Protein AF-K1KN72-F1 (afdb_monomer_lite)

Sequence (99 aa):
MVGWILSGLLWLFLIVKFYKNREIFKQLSKKEWLKGGGGFLVAWAVAIFVIMGGSHFTDAIQIDWIANILEIVLILIGLGLAGYIMHKTLPEKLKEFYS

Structure (mmCIF, N/CA/C/O backbone):
data_AF-K1KN72-F1
#
_entry.id   AF-K1KN72-F1
#
loop_
_atom_site.group_PDB
_atom_site.id
_atom_site.type_symbol
_atom_site.label_atom_id
_atom_site.label_alt_id
_atom_site.label_comp_id
_atom_site.label_asym_id
_atom_site.label_entity_id
_atom_site.label_seq_id
_atom_site.pdbx_PDB_ins_code
_atom_site.Cartn_x
_atom_site.Cartn_y
_atom_site.Cartn_z
_atom_site.occupancy
_atom_site.B_iso_or_equiv
_atom_site.auth_seq_id
_atom_site.auth_comp_id
_atom_site.auth_asym_id
_atom_site.auth_atom_id
_atom_site.pdbx_PDB_model_num
ATOM 1 N N . MET A 1 1 ? 16.248 -18.237 -1.370 1.00 64.56 1 MET A N 1
ATOM 2 C CA . MET A 1 1 ? 16.261 -18.471 0.097 1.00 64.56 1 MET A CA 1
ATOM 3 C C . MET A 1 1 ? 16.194 -17.177 0.901 1.00 64.56 1 MET A C 1
ATOM 5 O O . MET A 1 1 ? 15.330 -17.090 1.758 1.00 64.56 1 MET A O 1
ATOM 9 N N . VAL A 1 2 ? 17.012 -16.158 0.603 1.00 78.12 2 VAL A N 1
ATOM 10 C CA . VAL A 1 2 ? 17.002 -14.869 1.333 1.00 78.12 2 VAL A CA 1
ATOM 11 C C . VAL A 1 2 ? 15.625 -14.188 1.333 1.00 78.12 2 VAL A C 1
ATOM 13 O O . VAL A 1 2 ? 15.160 -13.772 2.388 1.00 78.12 2 VAL A O 1
ATOM 16 N N . GLY A 1 3 ? 14.927 -14.163 0.189 1.00 77.44 3 GLY A N 1
ATOM 17 C CA . GLY A 1 3 ? 13.577 -13.588 0.097 1.00 77.44 3 GLY A CA 1
ATOM 18 C C . GLY A 1 3 ? 12.562 -14.245 1.041 1.00 77.44 3 GLY A C 1
ATOM 19 O O . GLY A 1 3 ? 11.848 -13.547 1.745 1.00 77.44 3 GLY A O 1
ATOM 20 N N . TRP A 1 4 ? 12.570 -15.578 1.145 1.00 81.19 4 TRP A N 1
ATOM 21 C CA . TRP A 1 4 ? 11.673 -16.325 2.037 1.00 81.19 4 TRP A CA 1
ATOM 22 C C . TRP A 1 4 ? 11.924 -16.026 3.518 1.00 81.19 4 TRP A C 1
ATOM 24 O O . TRP A 1 4 ? 10.976 -15.900 4.290 1.00 81.19 4 TRP A O 1
ATOM 34 N N . ILE A 1 5 ? 13.193 -15.872 3.908 1.00 82.81 5 ILE A N 1
ATOM 35 C CA . ILE A 1 5 ? 13.580 -15.513 5.280 1.00 82.81 5 ILE A CA 1
ATOM 36 C C . ILE A 1 5 ? 13.111 -14.088 5.603 1.00 82.81 5 ILE A C 1
ATOM 38 O O . ILE A 1 5 ? 12.510 -13.863 6.652 1.00 82.81 5 ILE A O 1
ATOM 42 N N . LEU A 1 6 ? 13.322 -13.141 4.682 1.00 81.69 6 LEU A N 1
ATOM 43 C CA . LEU A 1 6 ? 12.857 -11.759 4.831 1.00 81.69 6 LEU A CA 1
ATOM 44 C C . LEU A 1 6 ? 11.331 -11.679 4.935 1.00 81.69 6 LEU A C 1
ATOM 46 O O . LEU A 1 6 ? 10.809 -11.003 5.820 1.00 81.69 6 LEU A O 1
ATOM 50 N N . SER A 1 7 ? 10.612 -12.410 4.080 1.00 83.00 7 SER A N 1
ATOM 51 C CA . SER A 1 7 ? 9.155 -12.514 4.156 1.00 83.00 7 SER A CA 1
ATOM 52 C C . SER A 1 7 ? 8.707 -13.109 5.491 1.00 83.00 7 SER A C 1
ATOM 54 O O . SER A 1 7 ? 7.802 -12.564 6.113 1.00 83.00 7 SER A O 1
ATOM 56 N N . GLY A 1 8 ? 9.356 -14.171 5.978 1.00 86.38 8 GLY A N 1
ATOM 57 C CA . GLY A 1 8 ? 9.047 -14.775 7.278 1.00 86.38 8 GLY A CA 1
ATOM 58 C C . GLY A 1 8 ? 9.224 -13.805 8.453 1.00 86.38 8 GLY A C 1
ATOM 59 O O . GLY A 1 8 ? 8.356 -13.721 9.321 1.00 86.38 8 GLY A O 1
ATOM 60 N N . LEU A 1 9 ? 10.304 -13.017 8.453 1.00 85.69 9 LEU A N 1
ATOM 61 C CA . LEU A 1 9 ? 10.544 -11.976 9.459 1.00 85.69 9 LEU A CA 1
ATOM 62 C C . LEU A 1 9 ? 9.515 -10.841 9.380 1.00 85.69 9 LEU A C 1
ATOM 64 O O . LEU A 1 9 ? 9.020 -10.399 10.417 1.00 85.69 9 LEU A O 1
ATOM 68 N N . LEU A 1 10 ? 9.145 -10.404 8.172 1.00 82.69 10 LEU A N 1
ATOM 69 C CA . LEU A 1 10 ? 8.076 -9.422 7.961 1.00 82.69 10 LEU A CA 1
ATOM 70 C C . LEU A 1 10 ? 6.733 -9.930 8.496 1.00 82.69 10 LEU A C 1
ATOM 72 O O . LEU A 1 10 ? 6.031 -9.197 9.189 1.00 82.69 10 LEU A O 1
ATOM 76 N N . TRP A 1 11 ? 6.398 -11.193 8.234 1.00 82.12 11 TRP A N 1
ATOM 77 C CA . TRP A 1 11 ? 5.192 -11.830 8.761 1.00 82.12 11 TRP A CA 1
ATOM 78 C C . TRP A 1 11 ? 5.189 -11.880 10.288 1.00 82.12 11 TRP A C 1
ATOM 80 O O . TRP A 1 11 ? 4.210 -11.471 10.910 1.00 82.12 11 TRP A O 1
ATOM 90 N N . LEU A 1 12 ? 6.292 -12.316 10.902 1.00 87.06 12 LEU A N 1
ATOM 91 C CA . LEU A 1 12 ? 6.447 -12.311 12.358 1.00 87.06 12 LEU A CA 1
ATOM 92 C C . LEU A 1 12 ? 6.290 -10.902 12.941 1.00 87.06 12 LEU A C 1
ATOM 94 O O . LEU A 1 12 ? 5.548 -10.720 13.905 1.00 87.06 12 LEU A O 1
ATOM 98 N N . PHE A 1 13 ? 6.927 -9.899 12.335 1.00 85.00 13 PHE A N 1
ATOM 99 C CA . PHE A 1 13 ? 6.796 -8.504 12.749 1.00 85.00 13 PHE A CA 1
ATOM 100 C C . PHE A 1 13 ? 5.343 -8.019 12.678 1.00 85.00 13 PHE A C 1
ATOM 102 O O . PHE A 1 13 ? 4.846 -7.424 13.637 1.00 85.00 13 PHE A O 1
ATOM 109 N N . LEU A 1 14 ? 4.636 -8.312 11.583 1.00 82.75 14 LEU A N 1
ATOM 110 C CA . LEU A 1 14 ? 3.227 -7.953 11.416 1.00 82.75 14 LEU A CA 1
ATOM 111 C C . LEU A 1 14 ? 2.339 -8.624 12.468 1.00 82.75 14 LEU A C 1
ATOM 113 O O . LEU A 1 14 ? 1.503 -7.950 13.070 1.00 82.75 14 LEU A O 1
ATOM 117 N N . ILE A 1 15 ? 2.550 -9.914 12.743 1.00 85.00 15 ILE A N 1
ATOM 118 C CA . ILE A 1 15 ? 1.802 -10.661 13.764 1.00 85.00 15 ILE A CA 1
ATOM 119 C C . ILE A 1 15 ? 2.041 -10.062 15.152 1.00 85.00 15 ILE A C 1
ATOM 121 O O . ILE A 1 15 ? 1.083 -9.791 15.877 1.00 85.00 15 ILE A O 1
ATOM 125 N N . VAL A 1 16 ? 3.298 -9.808 15.525 1.00 86.62 16 VAL A N 1
ATOM 126 C CA . VAL A 1 16 ? 3.640 -9.213 16.826 1.00 86.62 16 VAL A CA 1
ATOM 127 C C . VAL A 1 16 ? 3.052 -7.806 16.950 1.00 86.62 16 VAL A C 1
ATOM 129 O O . VAL A 1 16 ? 2.442 -7.482 17.974 1.00 86.62 16 VAL A O 1
ATOM 132 N N . LYS A 1 17 ? 3.169 -6.978 15.903 1.00 82.06 17 LYS A N 1
ATOM 133 C CA . LYS A 1 17 ? 2.600 -5.624 15.873 1.00 82.06 17 LYS A CA 1
ATOM 134 C C . LYS A 1 17 ? 1.077 -5.671 16.020 1.00 82.06 17 LYS A C 1
ATOM 136 O O . LYS A 1 17 ? 0.526 -4.913 16.820 1.00 82.06 17 LYS A O 1
ATOM 141 N N . PHE A 1 18 ? 0.401 -6.581 15.321 1.00 81.62 18 PHE A N 1
ATOM 142 C CA . PHE A 1 18 ? -1.041 -6.786 15.448 1.00 81.62 18 PHE A CA 1
ATOM 143 C C . PHE A 1 18 ? -1.427 -7.242 16.861 1.00 81.62 18 PHE A C 1
ATOM 145 O O . PHE A 1 18 ? -2.298 -6.645 17.490 1.00 81.62 18 PHE A O 1
ATOM 152 N N . TYR A 1 19 ? -0.730 -8.240 17.411 1.00 84.50 19 TYR A N 1
ATOM 153 C CA . TYR A 1 19 ? -1.013 -8.780 18.741 1.00 84.50 19 TYR A CA 1
ATOM 154 C C . TYR A 1 19 ? -0.851 -7.739 19.854 1.00 84.50 19 TYR A C 1
ATOM 156 O O . TYR A 1 19 ? -1.652 -7.718 20.793 1.00 84.50 19 TYR A O 1
ATOM 164 N N . LYS A 1 20 ? 0.149 -6.855 19.740 1.00 82.31 20 LYS A N 1
ATOM 165 C CA . LYS A 1 20 ? 0.385 -5.752 20.684 1.00 82.31 20 LYS A CA 1
ATOM 166 C C . LYS A 1 20 ? -0.744 -4.717 20.668 1.00 82.31 20 LYS A C 1
ATOM 168 O O . LYS A 1 20 ? -1.060 -4.149 21.705 1.00 82.31 20 LYS A O 1
ATOM 173 N N . ASN A 1 21 ? -1.383 -4.513 19.517 1.00 80.12 21 ASN A N 1
ATOM 174 C CA . ASN A 1 21 ? -2.418 -3.495 19.321 1.00 80.12 21 ASN A CA 1
ATOM 175 C C . ASN A 1 21 ? -3.839 -4.073 19.235 1.00 80.12 21 ASN A C 1
ATOM 177 O O . ASN A 1 21 ? -4.788 -3.355 18.930 1.00 80.12 21 ASN A O 1
ATOM 181 N N . ARG A 1 22 ? -4.014 -5.366 19.534 1.00 80.81 22 ARG A N 1
ATOM 182 C CA . ARG A 1 22 ? -5.295 -6.086 19.435 1.00 80.81 22 ARG A CA 1
ATOM 183 C C . ARG A 1 22 ? -6.446 -5.422 20.195 1.00 80.81 22 ARG A C 1
ATOM 185 O O . ARG A 1 22 ? -7.593 -5.544 19.784 1.00 80.81 22 ARG A O 1
ATOM 192 N N . GLU A 1 23 ? -6.155 -4.737 21.301 1.00 82.25 23 GLU A N 1
ATOM 193 C CA . GLU A 1 23 ? -7.179 -4.080 22.119 1.00 82.25 23 GLU A CA 1
ATOM 194 C C . GLU A 1 23 ? -7.825 -2.910 21.361 1.00 82.25 23 GLU A C 1
ATOM 196 O O . GLU A 1 23 ? -9.036 -2.729 21.448 1.00 82.25 23 GLU A O 1
ATOM 201 N N . ILE A 1 24 ? -7.067 -2.210 20.506 1.00 77.94 24 ILE A N 1
ATOM 202 C CA . ILE A 1 24 ? -7.596 -1.177 19.602 1.00 77.94 24 ILE A CA 1
ATOM 203 C C . ILE A 1 24 ? -8.597 -1.805 18.624 1.00 77.94 24 ILE A C 1
ATOM 205 O O . ILE A 1 24 ? -9.694 -1.284 18.438 1.00 77.94 24 ILE A O 1
ATOM 209 N N . PHE A 1 25 ? -8.265 -2.970 18.056 1.00 76.19 25 PHE A N 1
ATOM 210 C CA . PHE A 1 25 ? -9.146 -3.686 17.127 1.00 76.19 25 PHE A CA 1
ATOM 211 C C . PHE A 1 25 ? -10.417 -4.234 17.789 1.00 76.19 25 PHE A C 1
ATOM 213 O O . PHE A 1 25 ? -11.459 -4.303 17.136 1.00 76.19 25 PHE A O 1
ATOM 220 N N . LYS A 1 26 ? -10.356 -4.601 19.077 1.00 80.62 26 LYS A N 1
ATOM 221 C CA . LYS A 1 26 ? -11.528 -5.024 19.865 1.00 80.62 26 LYS A CA 1
ATOM 222 C C . LYS A 1 26 ? -12.465 -3.862 20.209 1.00 80.62 26 LYS A C 1
ATOM 224 O O . LYS A 1 26 ? -13.654 -4.084 20.398 1.00 80.62 26 LYS A O 1
ATOM 229 N N . GLN A 1 27 ? -11.944 -2.637 20.279 1.00 84.06 27 GLN A N 1
ATOM 230 C CA . GLN A 1 27 ? -12.710 -1.421 20.577 1.00 84.06 27 GLN A CA 1
ATOM 231 C C . GLN A 1 27 ? -13.376 -0.787 19.343 1.00 84.06 27 GLN A C 1
ATOM 233 O O . GLN A 1 27 ? -14.009 0.269 19.458 1.00 84.06 27 GLN A O 1
ATOM 238 N N . LEU A 1 28 ? -13.220 -1.390 18.160 1.00 81.00 28 LEU A N 1
ATOM 239 C CA . LEU A 1 28 ? -13.863 -0.934 16.931 1.00 81.00 28 LEU A CA 1
ATOM 240 C C . LEU A 1 28 ? -15.311 -1.414 16.875 1.00 81.00 28 LEU A C 1
ATOM 242 O O . LEU A 1 28 ? -15.613 -2.598 17.017 1.00 81.00 28 LEU A O 1
ATOM 246 N N . SER A 1 29 ? -16.215 -0.490 16.580 1.00 85.50 29 SER A N 1
ATOM 247 C CA . SER A 1 29 ? -17.594 -0.816 16.237 1.00 85.50 29 SER A CA 1
ATOM 248 C C . SER A 1 29 ? -17.672 -1.574 14.906 1.00 85.50 29 SER A C 1
ATOM 250 O O . SER A 1 29 ? -16.801 -1.459 14.040 1.00 85.50 29 SER A O 1
ATOM 252 N N . LYS A 1 30 ? -18.782 -2.290 14.674 1.00 85.06 30 LYS A N 1
ATOM 253 C CA . LYS A 1 30 ? -19.048 -2.981 13.396 1.00 85.06 30 LYS A CA 1
ATOM 254 C C . LYS A 1 30 ? -18.930 -2.043 12.181 1.00 85.06 30 LYS A C 1
ATOM 256 O O . LYS A 1 30 ? -18.456 -2.458 11.127 1.00 85.06 30 LYS A O 1
ATOM 261 N N . LYS A 1 31 ? -19.328 -0.771 12.333 1.00 85.38 31 LYS A N 1
ATOM 262 C CA . LYS A 1 31 ? -19.213 0.257 11.284 1.00 85.38 31 LYS A CA 1
ATOM 263 C C . LYS A 1 31 ? -17.758 0.640 11.009 1.00 85.38 31 LYS A C 1
ATOM 265 O O . LYS A 1 31 ? -17.379 0.754 9.849 1.00 85.38 31 LYS A O 1
ATOM 270 N N . GLU A 1 32 ? -16.941 0.812 12.045 1.00 84.75 32 GLU A N 1
ATOM 271 C CA . GLU A 1 32 ? -15.513 1.125 11.896 1.00 84.75 32 GLU A CA 1
ATOM 272 C C . GLU A 1 32 ? -14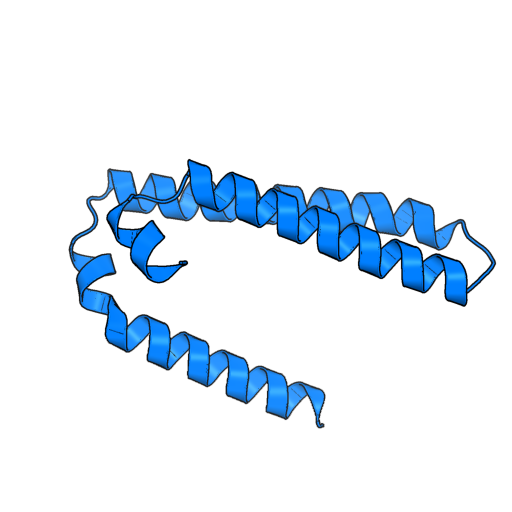.734 -0.046 11.293 1.00 84.75 32 GLU A C 1
ATOM 274 O O . GLU A 1 32 ? -13.873 0.171 10.444 1.00 84.75 32 GLU A O 1
ATOM 279 N N . TRP A 1 33 ? -15.094 -1.279 11.657 1.00 84.31 33 TRP A N 1
ATOM 280 C CA . TRP A 1 33 ? -14.548 -2.492 11.046 1.00 84.31 33 TRP A CA 1
ATOM 281 C C . TRP A 1 33 ? -14.853 -2.568 9.549 1.00 84.31 33 TRP A C 1
ATOM 283 O O . TRP A 1 33 ? -13.952 -2.800 8.747 1.00 84.31 33 TRP A O 1
ATOM 293 N N . LEU A 1 34 ? -16.105 -2.310 9.156 1.00 85.25 34 LEU A N 1
ATOM 294 C CA . LEU A 1 34 ? -16.503 -2.262 7.747 1.00 85.25 34 LEU A CA 1
ATOM 295 C C . LEU A 1 34 ? -15.816 -1.122 6.990 1.00 85.25 34 LEU A C 1
ATOM 297 O O . LEU A 1 34 ? -15.410 -1.311 5.848 1.00 85.25 34 LEU A O 1
ATOM 301 N N . LYS A 1 35 ? -15.649 0.047 7.616 1.00 84.44 35 LYS A N 1
ATOM 302 C CA . LYS A 1 35 ? -14.978 1.198 6.998 1.00 84.44 35 LYS A CA 1
ATOM 303 C C . LYS A 1 35 ? -13.479 0.944 6.804 1.00 84.44 35 LYS A C 1
ATOM 305 O O . LYS A 1 35 ? -12.950 1.229 5.734 1.00 84.44 35 LYS A O 1
ATOM 310 N N . GLY A 1 36 ? -12.817 0.369 7.809 1.00 83.69 36 GLY A N 1
ATOM 311 C CA . GLY A 1 36 ? -11.409 -0.020 7.738 1.00 83.69 36 GLY A CA 1
ATOM 312 C C . GLY A 1 36 ? -11.171 -1.139 6.725 1.00 83.69 36 GLY A C 1
ATOM 313 O O . GLY A 1 36 ? -10.341 -0.985 5.835 1.00 83.69 36 GLY A O 1
ATOM 314 N N . GLY A 1 37 ? -11.940 -2.229 6.808 1.00 83.94 37 GLY A N 1
ATOM 315 C CA . GLY A 1 37 ? -11.836 -3.360 5.884 1.00 83.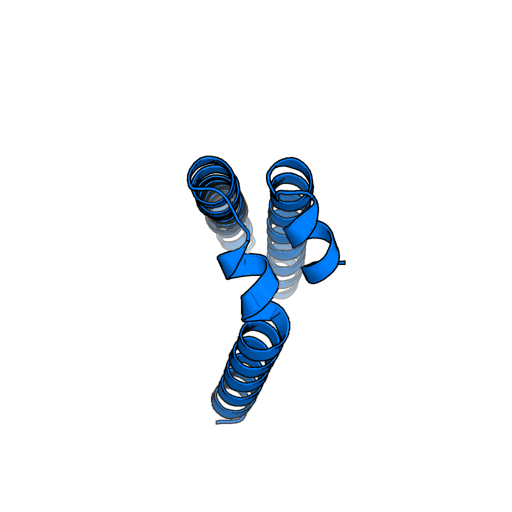94 37 GLY A CA 1
ATOM 316 C C . GLY A 1 37 ? -12.208 -2.993 4.446 1.00 83.94 37 GLY A C 1
ATOM 317 O O . GLY A 1 37 ? -11.472 -3.312 3.519 1.00 83.94 37 GLY A O 1
ATOM 318 N N . GLY A 1 38 ? -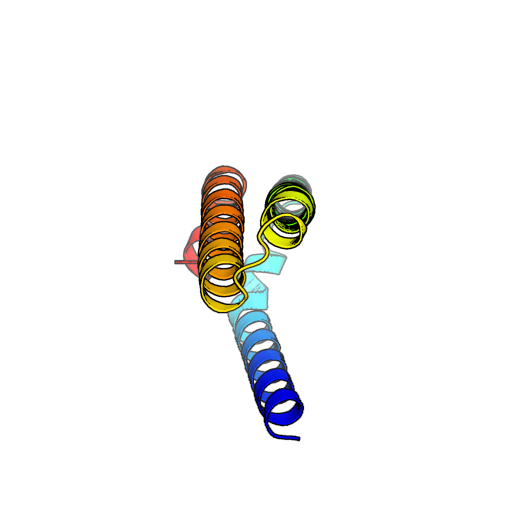13.306 -2.261 4.247 1.00 85.50 38 GLY A N 1
ATOM 319 C CA . GLY A 1 38 ? -13.716 -1.779 2.927 1.00 85.50 38 GLY A CA 1
ATOM 320 C C . GLY A 1 38 ? -12.708 -0.798 2.331 1.00 85.50 38 GLY A C 1
ATOM 321 O O . GLY A 1 38 ? -12.339 -0.929 1.169 1.00 85.50 38 GLY A O 1
ATOM 322 N N . GLY A 1 39 ? -12.196 0.134 3.139 1.00 86.44 39 GLY A N 1
ATOM 323 C CA . GLY A 1 39 ? -11.133 1.048 2.730 1.00 86.44 39 GLY A CA 1
ATOM 324 C C . GLY A 1 39 ? -9.850 0.328 2.323 1.00 86.44 39 GLY A C 1
ATOM 325 O O . GLY A 1 39 ? -9.267 0.659 1.296 1.00 86.44 39 GLY A O 1
ATOM 326 N N . PHE A 1 40 ? -9.466 -0.708 3.071 1.00 86.81 40 PHE A N 1
ATOM 327 C CA . PHE A 1 40 ? -8.330 -1.566 2.743 1.00 86.81 40 PHE A CA 1
ATO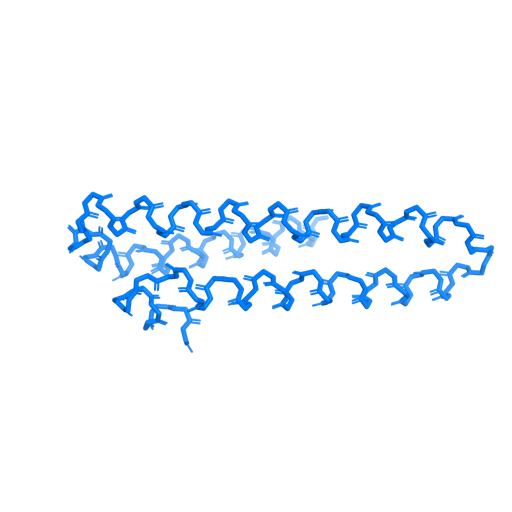M 328 C C . PHE A 1 40 ? -8.509 -2.288 1.409 1.00 86.81 40 PHE A C 1
ATOM 330 O O . PHE A 1 40 ? -7.602 -2.260 0.581 1.00 86.81 40 PHE A O 1
ATOM 337 N N . LEU A 1 41 ? -9.682 -2.879 1.168 1.00 89.62 41 LEU A N 1
ATOM 338 C CA . LEU A 1 41 ? -9.976 -3.549 -0.100 1.00 89.62 41 LEU A CA 1
ATOM 339 C C . LEU A 1 41 ? -9.945 -2.572 -1.280 1.00 89.62 41 LEU A C 1
ATOM 341 O O . LEU A 1 41 ? -9.365 -2.888 -2.314 1.00 89.62 41 LEU A O 1
ATOM 345 N N . VAL A 1 42 ? -10.516 -1.374 -1.120 1.00 90.38 42 VAL A N 1
ATOM 346 C CA . VAL A 1 42 ? -10.496 -0.333 -2.160 1.00 90.38 42 VAL A CA 1
ATOM 347 C C . VAL A 1 42 ? -9.071 0.161 -2.418 1.00 90.38 42 VAL A C 1
ATOM 349 O O . VAL A 1 42 ? -8.669 0.276 -3.572 1.00 90.38 42 VAL A O 1
ATOM 352 N N . ALA A 1 43 ? -8.287 0.408 -1.367 1.00 89.62 43 ALA A N 1
ATOM 353 C CA . ALA A 1 43 ? -6.892 0.823 -1.484 1.00 89.62 43 ALA A CA 1
ATOM 354 C C . ALA A 1 43 ? -6.053 -0.215 -2.244 1.00 89.62 43 ALA A C 1
ATOM 356 O O . ALA A 1 43 ? -5.312 0.139 -3.160 1.00 89.62 43 ALA A O 1
ATOM 357 N N . TRP A 1 44 ? -6.218 -1.497 -1.909 1.00 89.69 44 TRP A N 1
ATOM 358 C CA . TRP A 1 44 ? -5.547 -2.596 -2.600 1.00 89.69 44 TRP A CA 1
ATOM 359 C C . TRP A 1 44 ? -5.997 -2.751 -4.046 1.00 89.69 44 TRP A C 1
ATOM 361 O O . TRP A 1 44 ? -5.153 -2.925 -4.921 1.00 89.69 44 TRP A O 1
ATOM 371 N N . ALA A 1 45 ? -7.300 -2.649 -4.315 1.00 91.50 45 ALA A N 1
ATOM 372 C CA . ALA A 1 45 ? -7.818 -2.707 -5.675 1.00 91.50 45 ALA A CA 1
ATOM 373 C C . ALA A 1 45 ? -7.198 -1.604 -6.542 1.00 91.50 45 ALA A C 1
ATOM 375 O O . ALA A 1 45 ? -6.696 -1.892 -7.624 1.00 91.50 45 ALA A O 1
ATOM 376 N N . VAL A 1 46 ? -7.157 -0.361 -6.048 1.00 91.31 46 VAL A N 1
ATOM 377 C CA . VAL A 1 46 ? -6.553 0.770 -6.770 1.00 91.31 46 VAL A CA 1
ATOM 378 C C . VAL A 1 46 ? -5.063 0.543 -7.021 1.00 91.31 46 VAL A C 1
ATOM 380 O O . VAL A 1 46 ? -4.615 0.731 -8.149 1.00 91.31 46 VAL A O 1
ATOM 383 N N . ALA A 1 47 ? -4.300 0.090 -6.022 1.00 89.25 47 ALA A N 1
ATOM 384 C CA . ALA A 1 47 ? -2.882 -0.219 -6.214 1.00 89.25 47 ALA A CA 1
ATOM 385 C C . ALA A 1 47 ? -2.668 -1.304 -7.278 1.00 89.25 47 ALA A C 1
ATOM 387 O O . ALA A 1 47 ? -1.839 -1.133 -8.168 1.00 89.25 47 ALA A O 1
ATOM 388 N N . ILE A 1 48 ? -3.449 -2.385 -7.228 1.00 89.50 48 ILE A N 1
ATOM 389 C CA . ILE A 1 48 ? -3.391 -3.477 -8.206 1.00 89.50 48 ILE A CA 1
ATOM 390 C C . ILE A 1 48 ? -3.732 -2.974 -9.614 1.00 89.50 48 ILE A C 1
ATOM 392 O O . ILE A 1 48 ? -3.024 -3.310 -10.559 1.00 89.50 48 ILE A O 1
ATOM 396 N N . PHE A 1 49 ? -4.769 -2.144 -9.769 1.00 90.69 49 PHE A N 1
ATOM 397 C CA . PHE A 1 49 ? -5.132 -1.566 -11.066 1.00 90.69 49 PHE A CA 1
ATOM 398 C C . PHE A 1 49 ? -4.016 -0.701 -11.653 1.00 90.69 49 PHE A C 1
ATOM 400 O O . PHE A 1 49 ? -3.737 -0.797 -12.844 1.00 90.69 49 PHE A O 1
ATOM 407 N N . VAL A 1 50 ? -3.364 0.119 -10.827 1.00 90.06 50 VAL A N 1
ATOM 408 C CA . VAL A 1 50 ? -2.243 0.967 -11.256 1.00 90.06 50 VAL A CA 1
ATOM 409 C C . VAL A 1 50 ? -1.042 0.119 -11.666 1.00 90.06 50 VAL A C 1
ATOM 411 O O . VAL A 1 50 ? -0.435 0.389 -12.697 1.00 90.06 50 VAL A O 1
ATOM 414 N N . ILE A 1 51 ? -0.722 -0.923 -10.895 1.00 87.88 51 ILE A N 1
ATOM 415 C CA . ILE A 1 51 ? 0.432 -1.790 -11.157 1.00 87.88 51 ILE A CA 1
ATOM 416 C C . ILE A 1 51 ? 0.197 -2.662 -12.396 1.00 87.88 51 ILE A C 1
ATOM 418 O O . ILE A 1 51 ? 1.047 -2.677 -13.276 1.00 87.88 51 ILE A O 1
ATOM 422 N N . MET A 1 52 ? -0.955 -3.333 -12.518 1.00 87.31 52 MET A N 1
ATOM 423 C CA . MET A 1 52 ? -1.265 -4.158 -13.699 1.00 87.31 52 MET A CA 1
ATOM 424 C C . MET A 1 52 ? -1.507 -3.314 -14.956 1.00 87.31 52 MET A C 1
ATOM 426 O O . MET A 1 52 ? -1.098 -3.686 -16.049 1.00 87.31 52 MET A O 1
ATOM 430 N N . GLY A 1 53 ? -2.171 -2.162 -14.827 1.00 85.25 53 GLY A N 1
ATOM 431 C CA . GLY A 1 53 ? -2.333 -1.240 -15.954 1.00 85.25 53 GLY A CA 1
ATOM 432 C C . GLY A 1 53 ? -0.990 -0.666 -16.406 1.00 85.25 53 GLY A C 1
ATOM 433 O O . GLY A 1 53 ? -0.736 -0.521 -17.599 1.00 85.25 53 GLY A O 1
ATOM 434 N N . GLY A 1 54 ? -0.116 -0.386 -15.441 1.00 82.44 54 GLY A N 1
ATOM 435 C CA . GLY A 1 54 ? 1.243 0.071 -15.669 1.00 82.44 54 GLY A CA 1
ATOM 436 C C . GLY A 1 54 ? 2.151 -0.989 -16.296 1.00 82.44 54 GLY A C 1
ATOM 437 O O . GLY A 1 54 ? 2.930 -0.641 -17.178 1.00 82.44 54 GLY A O 1
ATOM 438 N N . SER A 1 55 ? 2.009 -2.267 -15.923 1.00 80.31 55 SER A N 1
ATOM 439 C CA . SER A 1 55 ? 2.834 -3.349 -16.477 1.00 80.31 55 SER A CA 1
ATOM 440 C C . SER A 1 55 ? 2.617 -3.533 -17.980 1.00 80.31 55 SER A C 1
ATOM 442 O O . SER A 1 55 ? 3.567 -3.686 -18.732 1.00 80.31 55 SER A O 1
ATOM 444 N N . HIS A 1 56 ? 1.380 -3.375 -18.465 1.00 83.31 56 HIS A N 1
ATOM 445 C CA . HIS A 1 56 ? 1.108 -3.375 -19.908 1.00 83.31 56 HIS A CA 1
ATOM 446 C C . HIS A 1 56 ? 1.844 -2.262 -20.673 1.00 83.31 56 HIS A C 1
ATOM 448 O O . HIS A 1 56 ? 2.134 -2.414 -21.859 1.00 83.31 56 HIS A O 1
ATOM 454 N N . PHE A 1 57 ? 2.132 -1.137 -20.011 1.00 81.00 57 PHE A N 1
ATOM 455 C CA . PHE A 1 57 ? 2.922 -0.048 -20.581 1.00 81.00 57 PHE A CA 1
ATOM 456 C C . PHE A 1 57 ? 4.423 -0.341 -20.535 1.00 81.00 57 PHE A C 1
ATOM 458 O O . PHE A 1 57 ? 5.131 0.015 -21.476 1.00 81.00 57 PHE A O 1
ATOM 465 N N . THR A 1 58 ? 4.914 -0.970 -19.464 1.00 81.50 58 THR A N 1
ATOM 466 C CA . THR A 1 58 ? 6.338 -1.307 -19.317 1.00 81.50 58 THR A CA 1
ATOM 467 C C . THR A 1 58 ? 6.748 -2.454 -20.224 1.00 81.50 58 THR A C 1
ATOM 469 O O . THR A 1 58 ? 7.820 -2.377 -20.815 1.00 81.50 58 THR A O 1
ATOM 472 N N . ASP A 1 59 ? 5.860 -3.420 -20.457 1.00 82.75 59 ASP A N 1
ATOM 473 C CA . ASP A 1 59 ? 6.060 -4.526 -21.401 1.00 82.75 59 ASP A CA 1
ATOM 474 C C . ASP A 1 59 ? 6.263 -4.046 -22.852 1.00 82.75 59 ASP A C 1
ATOM 476 O O . ASP A 1 59 ? 6.911 -4.713 -23.659 1.00 82.75 59 ASP A O 1
ATOM 480 N N . ALA A 1 60 ? 5.722 -2.876 -23.208 1.00 85.06 60 ALA A N 1
ATOM 481 C CA . ALA A 1 60 ? 5.897 -2.282 -24.533 1.00 85.06 60 ALA A CA 1
ATOM 482 C C . ALA A 1 60 ? 7.269 -1.599 -24.717 1.00 85.06 60 ALA A C 1
ATOM 484 O O . ALA A 1 60 ? 7.636 -1.234 -25.838 1.00 85.06 60 ALA A O 1
ATOM 485 N N . ILE A 1 61 ? 8.030 -1.404 -23.636 1.00 86.50 61 ILE A N 1
ATOM 486 C CA . ILE A 1 61 ? 9.341 -0.755 -23.658 1.00 86.50 61 ILE A CA 1
ATOM 487 C C . ILE A 1 61 ? 10.414 -1.818 -23.905 1.00 86.50 61 ILE A C 1
ATOM 489 O O . ILE A 1 61 ? 10.692 -2.653 -23.058 1.00 86.50 61 ILE A O 1
ATOM 493 N N . GLN A 1 62 ? 11.090 -1.735 -25.051 1.00 86.38 62 GLN A N 1
ATOM 494 C CA . GLN A 1 62 ? 12.141 -2.692 -25.440 1.00 86.38 62 GLN A CA 1
ATOM 495 C C . GLN A 1 62 ? 13.449 -2.561 -24.640 1.00 86.38 62 GLN A C 1
ATOM 497 O O . GLN A 1 62 ? 14.359 -3.368 -24.802 1.00 86.38 62 GLN A O 1
ATOM 502 N N . ILE A 1 63 ? 13.589 -1.505 -23.836 1.00 91.38 63 ILE A N 1
ATOM 503 C CA . ILE A 1 63 ? 14.802 -1.216 -23.072 1.00 91.38 63 ILE A CA 1
ATOM 504 C C . ILE A 1 63 ? 14.583 -1.639 -21.615 1.00 91.38 63 ILE A C 1
ATOM 506 O O . ILE A 1 63 ? 13.998 -0.889 -20.831 1.00 91.38 63 ILE A O 1
ATOM 510 N N . ASP A 1 64 ? 15.116 -2.806 -21.249 1.00 87.94 64 ASP A N 1
ATOM 511 C CA . ASP A 1 64 ? 14.877 -3.475 -19.960 1.00 87.94 64 ASP A CA 1
ATOM 512 C C . ASP A 1 64 ? 15.108 -2.581 -18.733 1.00 87.94 64 ASP A C 1
ATOM 514 O O . ASP A 1 64 ? 14.317 -2.570 -17.792 1.00 87.94 64 ASP A O 1
ATOM 518 N N . TRP A 1 65 ? 16.191 -1.797 -18.710 1.00 90.44 65 TRP A N 1
ATOM 519 C CA . TRP A 1 65 ? 16.491 -0.956 -17.546 1.00 90.44 65 TRP A CA 1
ATOM 520 C C . TRP A 1 65 ? 15.489 0.197 -17.380 1.00 90.44 65 TRP A C 1
ATOM 522 O O . TRP A 1 65 ? 15.182 0.573 -16.251 1.00 90.44 65 TRP A O 1
ATOM 532 N N . ILE A 1 66 ? 14.946 0.730 -18.482 1.00 87.31 66 ILE A N 1
ATOM 533 C CA . ILE A 1 66 ? 13.918 1.781 -18.454 1.00 87.31 66 ILE A CA 1
ATOM 534 C C . ILE A 1 66 ? 12.586 1.186 -18.001 1.00 87.31 66 ILE A C 1
ATOM 536 O O . ILE A 1 66 ? 11.926 1.782 -17.150 1.00 87.31 66 ILE A O 1
ATOM 540 N N . ALA A 1 67 ? 12.224 0.007 -18.519 1.00 88.25 67 ALA A N 1
ATOM 541 C CA . ALA A 1 67 ? 11.029 -0.721 -18.102 1.00 88.25 67 ALA A CA 1
ATOM 542 C C . ALA A 1 67 ? 11.044 -0.979 -16.586 1.00 88.25 67 ALA A C 1
ATOM 544 O O . ALA A 1 67 ? 10.117 -0.573 -15.889 1.00 88.25 67 ALA A O 1
ATOM 545 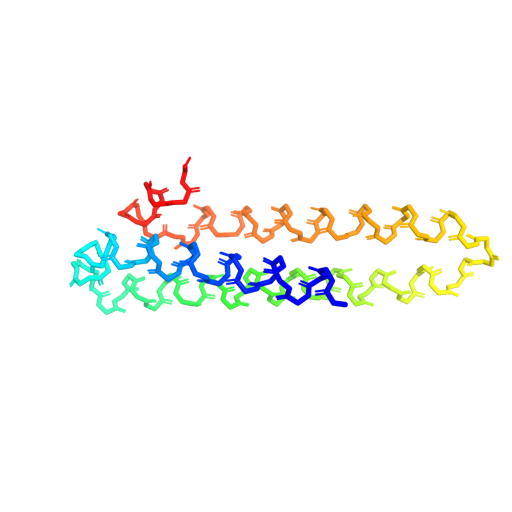N N . ASN A 1 68 ? 12.153 -1.506 -16.054 1.00 87.50 68 ASN A N 1
ATOM 546 C CA . ASN A 1 68 ? 12.322 -1.770 -14.621 1.00 87.50 68 ASN A CA 1
ATOM 547 C C . ASN A 1 68 ? 12.192 -0.507 -13.751 1.00 87.50 68 ASN A C 1
ATOM 549 O O . ASN A 1 68 ? 11.564 -0.539 -12.692 1.00 87.50 68 ASN A O 1
ATOM 553 N N . ILE A 1 69 ? 12.776 0.623 -14.170 1.00 90.75 69 ILE A N 1
ATOM 554 C CA . ILE A 1 69 ? 12.628 1.888 -13.433 1.00 90.75 69 ILE A CA 1
ATOM 555 C C . ILE A 1 69 ? 11.165 2.335 -13.432 1.00 90.75 69 ILE A C 1
ATOM 557 O O . ILE A 1 69 ? 10.650 2.745 -12.389 1.00 90.75 69 ILE A O 1
ATOM 561 N N . LEU A 1 70 ? 10.490 2.253 -14.579 1.00 88.50 70 LEU A N 1
ATOM 562 C CA . LEU A 1 70 ? 9.097 2.666 -14.698 1.00 88.50 70 LEU A CA 1
ATOM 563 C C . LEU A 1 70 ? 8.174 1.778 -13.849 1.00 88.50 70 LEU A C 1
ATOM 565 O O . LEU A 1 70 ? 7.289 2.304 -13.179 1.00 88.50 70 LEU A O 1
ATOM 569 N N . GLU A 1 71 ? 8.418 0.466 -13.799 1.00 88.38 71 GLU A N 1
ATOM 570 C CA . GLU A 1 71 ? 7.694 -0.462 -12.921 1.00 88.38 71 GLU A CA 1
ATOM 571 C C . GLU A 1 71 ? 7.842 -0.087 -11.448 1.00 88.38 71 GLU A C 1
ATOM 573 O O . GLU A 1 71 ? 6.847 0.000 -10.728 1.00 88.38 71 GLU A O 1
ATOM 578 N N . ILE A 1 72 ? 9.067 0.205 -10.998 1.00 90.38 72 ILE A N 1
ATOM 579 C CA . ILE A 1 72 ? 9.312 0.655 -9.622 1.00 90.38 72 ILE A CA 1
ATOM 580 C C . ILE A 1 72 ? 8.534 1.947 -9.341 1.00 90.38 72 ILE A C 1
ATOM 582 O O . ILE A 1 72 ? 7.881 2.058 -8.303 1.00 90.38 72 ILE A O 1
ATOM 586 N N . VAL A 1 73 ? 8.549 2.912 -10.265 1.00 90.50 73 VAL A N 1
ATOM 587 C CA . VAL A 1 73 ? 7.792 4.167 -10.128 1.00 90.50 73 VAL A CA 1
ATOM 588 C C . VAL A 1 73 ? 6.286 3.903 -10.046 1.00 90.50 73 VAL A C 1
ATOM 590 O O . VAL A 1 73 ? 5.615 4.469 -9.185 1.00 90.50 73 VAL A O 1
ATOM 593 N N . LEU A 1 74 ? 5.746 3.014 -10.879 1.00 89.62 74 LEU A N 1
ATOM 594 C CA . LEU A 1 74 ? 4.329 2.638 -10.868 1.00 89.62 74 LEU A CA 1
ATOM 595 C C . LEU A 1 74 ? 3.922 1.940 -9.567 1.00 89.62 74 LEU A C 1
ATOM 597 O O . LEU A 1 74 ? 2.867 2.252 -9.014 1.00 89.62 74 LEU A O 1
ATOM 601 N N . ILE A 1 75 ? 4.775 1.061 -9.034 1.00 90.12 75 ILE A N 1
ATOM 602 C CA . ILE A 1 75 ? 4.582 0.446 -7.715 1.00 90.12 75 ILE A CA 1
ATOM 603 C C . ILE A 1 75 ? 4.542 1.527 -6.631 1.00 90.12 75 ILE A C 1
ATOM 605 O O . ILE A 1 75 ? 3.637 1.519 -5.798 1.00 90.12 75 ILE A O 1
ATOM 609 N N . LEU A 1 76 ? 5.471 2.487 -6.651 1.00 90.12 76 LEU A N 1
ATOM 610 C CA . LEU A 1 76 ? 5.489 3.590 -5.686 1.00 90.12 76 LEU A CA 1
ATOM 611 C C . LEU A 1 76 ? 4.229 4.463 -5.783 1.00 90.12 76 LEU A C 1
ATOM 613 O O . LEU A 1 76 ? 3.664 4.827 -4.751 1.00 90.12 76 LEU A O 1
ATOM 617 N N . ILE A 1 77 ? 3.744 4.752 -6.995 1.00 91.00 77 ILE A N 1
ATOM 618 C CA . ILE A 1 77 ? 2.487 5.485 -7.212 1.00 91.00 77 ILE A CA 1
ATOM 619 C C . ILE A 1 77 ? 1.299 4.683 -6.670 1.00 91.00 77 ILE A C 1
ATOM 621 O O . ILE A 1 77 ? 0.481 5.230 -5.928 1.00 91.00 77 ILE A O 1
ATOM 625 N N . GLY A 1 78 ? 1.212 3.389 -6.988 1.00 88.94 78 GLY A N 1
ATOM 626 C CA . GLY A 1 78 ? 0.156 2.502 -6.499 1.00 88.94 78 GLY A CA 1
ATOM 627 C C . GLY A 1 78 ? 0.122 2.430 -4.971 1.00 88.94 78 GLY A C 1
ATOM 628 O O . GLY A 1 78 ? -0.940 2.582 -4.364 1.00 88.94 78 GLY A O 1
ATOM 629 N N . LEU A 1 79 ? 1.289 2.289 -4.335 1.00 89.19 79 LEU A N 1
ATOM 630 C CA . LEU A 1 79 ? 1.430 2.309 -2.877 1.00 89.19 79 LEU A CA 1
ATOM 631 C C . LEU A 1 79 ? 1.059 3.670 -2.276 1.00 89.19 79 LEU A C 1
ATOM 633 O O . LEU A 1 79 ? 0.370 3.716 -1.257 1.00 89.19 79 LEU A O 1
ATOM 637 N N . GLY A 1 80 ? 1.461 4.776 -2.907 1.00 88.38 80 GLY A N 1
ATOM 638 C CA . GLY A 1 80 ? 1.102 6.128 -2.475 1.00 88.38 80 GLY A CA 1
ATOM 639 C C . GLY A 1 80 ? -0.409 6.373 -2.517 1.00 88.38 80 GLY A C 1
ATOM 640 O O . GLY A 1 80 ? -0.985 6.879 -1.551 1.00 88.38 80 GLY A O 1
ATOM 641 N N . LEU A 1 81 ? -1.075 5.944 -3.593 1.00 90.00 81 LEU A N 1
ATOM 642 C CA . LEU A 1 81 ? -2.532 6.019 -3.729 1.00 90.00 81 LEU A CA 1
ATOM 643 C C . LEU A 1 81 ? -3.245 5.150 -2.690 1.00 90.00 81 LEU A C 1
ATOM 645 O O . LEU A 1 81 ? -4.178 5.622 -2.038 1.00 90.00 81 LEU A O 1
ATOM 649 N N . ALA A 1 82 ? -2.784 3.915 -2.476 1.00 87.88 82 ALA A N 1
ATOM 650 C CA . ALA A 1 82 ? -3.315 3.055 -1.423 1.00 87.88 82 ALA A CA 1
ATOM 651 C C . ALA A 1 82 ? -3.153 3.690 -0.035 1.00 87.88 82 ALA A C 1
ATOM 653 O O . ALA A 1 82 ? -4.105 3.711 0.744 1.00 87.88 82 ALA A O 1
ATOM 654 N N . GLY A 1 83 ? -1.983 4.265 0.258 1.00 85.38 83 GLY A N 1
ATOM 655 C CA . GLY A 1 83 ? -1.719 4.985 1.503 1.00 85.38 83 GLY A CA 1
ATOM 656 C C . GLY A 1 83 ? -2.656 6.178 1.702 1.00 85.38 83 GLY A C 1
ATOM 657 O O . GLY A 1 83 ? -3.226 6.342 2.781 1.00 85.38 83 GLY A O 1
ATOM 658 N N . TYR A 1 84 ? -2.894 6.968 0.651 1.00 88.69 84 TYR A N 1
ATOM 659 C CA . TYR A 1 84 ? -3.832 8.093 0.685 1.00 88.69 84 TYR A CA 1
ATOM 660 C C . TYR A 1 84 ? -5.274 7.647 0.964 1.00 88.69 84 TYR A C 1
ATOM 662 O O . TYR A 1 84 ? -5.952 8.221 1.823 1.00 88.69 84 TYR A O 1
ATOM 670 N N . ILE A 1 85 ? -5.741 6.604 0.270 1.00 87.25 85 ILE A N 1
ATOM 671 C CA . ILE A 1 85 ? -7.079 6.034 0.476 1.00 87.25 85 ILE A CA 1
ATOM 672 C C . ILE A 1 85 ? -7.203 5.541 1.914 1.00 87.25 85 ILE A C 1
ATOM 674 O O . ILE A 1 85 ? -8.128 5.951 2.616 1.00 87.25 85 ILE A O 1
ATOM 678 N N . MET A 1 86 ? -6.227 4.758 2.382 1.00 86.06 86 MET A N 1
ATOM 679 C CA . MET A 1 86 ? -6.191 4.250 3.750 1.00 86.06 86 MET A CA 1
ATOM 680 C C . MET A 1 86 ? -6.235 5.380 4.772 1.00 86.06 86 MET A C 1
ATOM 682 O O . MET A 1 86 ? -7.028 5.313 5.706 1.00 86.06 86 MET A O 1
ATOM 686 N N . HIS A 1 87 ? -5.475 6.459 4.579 1.00 84.62 87 HIS A N 1
ATOM 687 C CA . HIS A 1 87 ? -5.515 7.609 5.478 1.00 84.62 87 HIS A CA 1
ATOM 688 C C . HIS A 1 87 ? -6.904 8.267 5.546 1.00 84.62 87 HIS A C 1
ATOM 690 O O . HIS A 1 87 ? -7.302 8.768 6.598 1.00 84.62 87 HIS A O 1
ATOM 696 N N . LYS A 1 88 ? -7.684 8.260 4.459 1.00 83.62 88 LYS A N 1
ATOM 697 C CA . LYS A 1 88 ? -9.057 8.791 4.471 1.00 83.62 88 LYS A CA 1
ATOM 698 C C . LYS A 1 88 ? -10.092 7.815 5.023 1.00 83.62 88 LYS A C 1
ATOM 700 O O . LYS A 1 88 ? -11.068 8.249 5.640 1.00 83.62 88 LYS A O 1
ATOM 705 N N . THR A 1 89 ? -9.915 6.518 4.803 1.00 83.44 89 THR A N 1
ATOM 706 C CA . THR A 1 89 ? -10.909 5.503 5.167 1.00 83.44 89 THR A CA 1
ATOM 707 C C . THR A 1 89 ? -10.692 4.921 6.560 1.00 83.44 89 THR A C 1
ATOM 709 O O . THR A 1 89 ? -11.666 4.511 7.190 1.00 83.44 89 THR A O 1
ATOM 712 N N . LEU A 1 90 ? -9.456 4.915 7.069 1.00 82.88 90 LEU A N 1
ATOM 713 C CA . LEU A 1 90 ? -9.131 4.387 8.392 1.00 82.88 90 LEU A CA 1
ATOM 714 C C . LEU A 1 90 ? -9.885 5.149 9.501 1.00 82.88 90 LEU A C 1
ATOM 716 O O . LEU A 1 90 ? -9.876 6.385 9.521 1.00 82.88 90 LEU A O 1
ATOM 720 N N . PRO A 1 91 ? -10.509 4.427 10.448 1.00 80.69 91 PRO A N 1
ATOM 721 C CA . PRO A 1 91 ? -10.964 4.988 11.718 1.00 80.69 91 PRO A CA 1
ATOM 722 C C . PRO A 1 91 ? -9.807 5.669 12.455 1.00 80.69 91 PRO A C 1
ATOM 724 O O . PRO A 1 91 ? -8.688 5.165 12.419 1.00 80.69 91 PRO A O 1
ATOM 727 N N . GLU A 1 92 ? -10.067 6.770 13.162 1.00 79.50 92 GLU A N 1
ATOM 728 C CA . GLU A 1 92 ? -9.033 7.536 13.884 1.00 79.50 92 GLU A CA 1
ATOM 729 C C . GLU A 1 92 ? -8.207 6.663 14.835 1.00 79.50 92 GLU A C 1
ATOM 731 O O . GLU A 1 92 ? -6.982 6.709 14.794 1.00 79.50 92 GLU A O 1
ATOM 736 N N . LYS A 1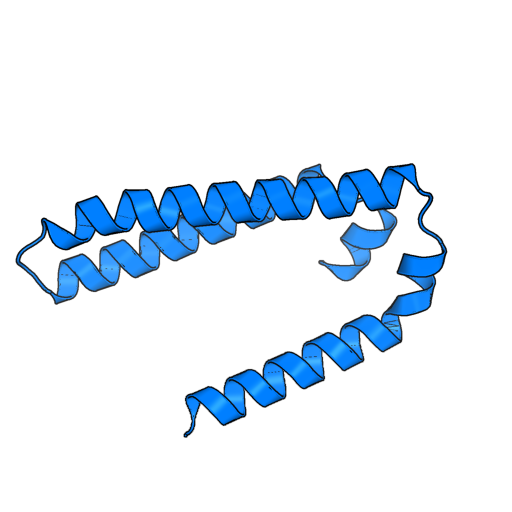 93 ? -8.865 5.757 15.569 1.00 76.62 93 LYS A N 1
ATOM 737 C CA . LYS A 1 93 ? -8.212 4.778 16.456 1.00 76.62 93 LYS A CA 1
ATOM 738 C C . LYS A 1 93 ? -7.187 3.893 15.738 1.00 76.62 93 LYS A C 1
ATOM 740 O O . LYS A 1 93 ? -6.213 3.456 16.336 1.00 76.62 93 LYS A O 1
ATOM 745 N N . LEU A 1 94 ? -7.418 3.593 14.458 1.00 74.75 94 LEU A N 1
ATOM 746 C CA . LEU A 1 94 ? -6.488 2.816 13.640 1.00 74.75 94 LEU A CA 1
ATOM 747 C C . LEU A 1 94 ? -5.462 3.696 12.921 1.00 74.75 94 LEU A C 1
ATOM 749 O O . LEU A 1 94 ? -4.416 3.184 12.539 1.00 74.75 94 LEU A O 1
ATOM 753 N N . LYS A 1 95 ? -5.700 5.002 12.751 1.00 71.94 95 LYS A N 1
ATOM 754 C CA . LYS A 1 95 ? -4.681 5.906 12.196 1.00 71.94 95 LYS A CA 1
ATOM 755 C C . LYS A 1 95 ? -3.453 5.978 13.099 1.00 71.94 95 LYS A C 1
ATOM 757 O O . LYS A 1 95 ? -2.348 5.944 12.577 1.00 71.94 95 LYS A O 1
ATOM 762 N N . GLU A 1 96 ? -3.632 5.963 14.421 1.00 65.69 96 GLU A N 1
ATOM 763 C CA . GLU A 1 96 ? -2.518 5.901 15.386 1.00 65.69 96 GLU A CA 1
ATOM 764 C C . GLU A 1 96 ? -1.671 4.624 15.258 1.00 65.69 96 GLU A C 1
ATOM 766 O O . GLU A 1 96 ? -0.487 4.633 15.566 1.00 65.69 96 GLU A O 1
ATOM 771 N N . PHE A 1 97 ? -2.245 3.523 14.764 1.00 66.62 97 PHE A N 1
ATOM 772 C CA . PHE A 1 97 ? -1.510 2.276 14.524 1.00 66.62 97 PHE A CA 1
ATOM 773 C C . PHE A 1 97 ? -0.660 2.307 13.237 1.00 66.62 97 PHE A C 1
ATOM 775 O O . PHE A 1 97 ? 0.339 1.579 13.118 1.00 66.62 97 PHE A O 1
ATOM 782 N N . TYR A 1 98 ? -1.102 3.101 12.256 1.00 60.00 98 TYR A N 1
ATOM 783 C CA . TYR A 1 98 ? -0.499 3.221 10.926 1.00 60.00 98 TYR A CA 1
ATOM 784 C C . TYR A 1 98 ? 0.408 4.452 10.763 1.00 60.00 98 TYR A C 1
ATOM 786 O O . TYR A 1 98 ? 1.110 4.514 9.753 1.00 60.00 98 TYR A O 1
ATOM 794 N N . SER A 1 99 ? 0.395 5.394 11.714 1.00 54.03 99 SER A N 1
ATOM 795 C CA . SER A 1 99 ? 1.373 6.487 11.815 1.00 54.03 99 SER A CA 1
ATOM 796 C C . SER A 1 99 ? 2.692 6.025 12.429 1.00 54.03 99 SER A C 1
ATOM 798 O O . SER A 1 99 ? 3.670 6.774 12.223 1.00 54.03 99 SER A O 1
#

pLDDT: mean 84.0, std 6.52, range [54.03, 91.5]

Secondary structure (DSSP, 8-state):
-HHHHHHHHHHHHHHHHHHHHHHHHHT--HHHHHHHHHHHHHHHHHHHHHHHHHHHHHTT-S-HHHHHHHHHHHHHHHHHHHHHHHHHHS-HHHHHHH-

Organism: NCBI:txid1224748

Radius of gyration: 16.95 Å; chains: 1; bounding box: 36×27×48 Å

Foldseek 3Di:
DVVVVVVVVVVVVVVVLCVVLVVLVVPDDPVLVCLQVVLLVVLLVQLVCQLVVQLVVLVPDPDVVVSVVSSVVSNVVSNVSSVVSNCVRHDPSCVVSVD